Protein AF-A0A9D3MI65-F1 (afdb_monomer_lite)

pLDDT: mean 85.63, std 16.97, range [43.56, 98.12]

Secondary structure (DSSP, 8-state):
-EEEEEEEEEEPP----------------EEEEEEEEEEE---SGGGGGGTEEE--S-S-PPPEEEE--SS-SSTTTT-EEEE-STT----EEE-------TTS-EEEEE-----S--SS----

InterPro domains:
  IPR001580 Calreticulin/calnexin [PF00262] (38-123)
  IPR001580 Calreticulin/calnexin [PTHR11073] (29-123)
  IPR013320 Concanavalin A-like lectin/glucanase domain superfamily [SSF49899] (33-123)

Organism: Anguilla anguilla (NCBI:txid7936)

Structure (mmCIF, N/CA/C/O backbone):
data_AF-A0A9D3MI65-F1
#
_entry.id   AF-A0A9D3MI65-F1
#
loop_
_atom_site.group_PDB
_atom_site.id
_atom_site.type_symbol
_atom_site.label_atom_id
_atom_site.label_alt_id
_atom_site.label_comp_id
_atom_site.label_asym_id
_atom_site.label_entity_id
_atom_site.label_seq_id
_atom_site.pdbx_PDB_ins_code
_atom_site.Cartn_x
_atom_site.Cartn_y
_atom_site.Cartn_z
_atom_site.occupancy
_atom_site.B_iso_or_equiv
_atom_site.auth_seq_id
_atom_site.auth_comp_id
_atom_site.auth_asym_id
_atom_site.auth_atom_id
_atom_site.pdbx_PDB_model_num
ATOM 1 N N . MET A 1 1 ? 0.818 -7.980 1.829 1.00 81.75 1 MET A N 1
ATOM 2 C CA . MET A 1 1 ? -0.457 -7.930 2.587 1.00 81.75 1 MET A CA 1
ATOM 3 C C . MET A 1 1 ? -0.394 -6.825 3.632 1.00 81.75 1 MET A C 1
ATOM 5 O O . MET A 1 1 ? 0.647 -6.695 4.257 1.00 81.75 1 MET A O 1
ATOM 9 N N . ILE A 1 2 ? -1.484 -6.077 3.833 1.00 89.19 2 ILE A N 1
ATOM 10 C CA . ILE A 1 2 ? -1.672 -5.076 4.899 1.00 89.19 2 ILE A CA 1
ATOM 11 C C . ILE A 1 2 ? -2.959 -5.420 5.656 1.00 89.19 2 ILE A C 1
ATOM 13 O O . ILE A 1 2 ? -3.954 -5.804 5.041 1.00 89.19 2 ILE A O 1
ATOM 17 N N . THR A 1 3 ? -2.968 -5.342 6.984 1.00 83.94 3 THR A N 1
ATOM 18 C CA . THR A 1 3 ? -4.155 -5.600 7.810 1.00 83.94 3 THR A CA 1
ATOM 19 C C . THR A 1 3 ? -4.141 -4.742 9.076 1.00 83.94 3 THR A C 1
ATOM 21 O O . THR A 1 3 ? -3.120 -4.657 9.755 1.00 83.94 3 THR A O 1
ATOM 24 N N . ILE A 1 4 ? -5.281 -4.131 9.404 1.00 90.00 4 ILE A N 1
ATOM 25 C CA . ILE A 1 4 ? -5.506 -3.354 10.629 1.00 90.00 4 ILE A CA 1
ATOM 26 C C . ILE A 1 4 ? -6.644 -4.009 11.412 1.00 90.00 4 ILE A C 1
ATOM 28 O O . ILE A 1 4 ? -7.744 -4.156 10.876 1.00 90.00 4 ILE A O 1
ATOM 32 N N . VAL A 1 5 ? -6.397 -4.401 12.666 1.00 87.31 5 VAL A N 1
ATOM 33 C CA . VAL A 1 5 ? -7.393 -5.075 13.517 1.00 87.31 5 VAL A CA 1
ATOM 34 C C . VAL A 1 5 ? -7.393 -4.556 14.957 1.00 87.31 5 VAL A C 1
ATOM 36 O O . VAL A 1 5 ? -6.358 -4.122 15.460 1.00 87.31 5 VAL A O 1
ATOM 39 N N . ASN A 1 6 ? -8.531 -4.688 15.647 1.00 85.44 6 ASN A N 1
ATOM 40 C CA . ASN A 1 6 ? -8.586 -4.674 17.114 1.00 85.44 6 ASN A CA 1
ATOM 41 C C . ASN A 1 6 ? -8.809 -6.101 17.619 1.00 85.44 6 ASN A C 1
ATOM 43 O O . ASN A 1 6 ? -9.721 -6.785 17.155 1.00 85.44 6 ASN A O 1
ATOM 47 N N . LYS A 1 7 ? -8.018 -6.539 18.601 1.00 71.25 7 LYS A N 1
ATOM 48 C CA . LYS A 1 7 ? -8.175 -7.857 19.237 1.00 71.25 7 LYS A CA 1
ATOM 49 C C . LYS A 1 7 ? -9.018 -7.730 20.507 1.00 71.25 7 LYS A C 1
ATOM 51 O O . LYS A 1 7 ? -8.689 -6.933 21.382 1.00 71.25 7 LYS A O 1
ATOM 56 N N . ARG A 1 8 ? -10.077 -8.529 20.646 1.00 64.81 8 ARG A N 1
ATOM 57 C CA . ARG A 1 8 ? -10.878 -8.635 21.872 1.00 64.81 8 ARG A CA 1
ATOM 58 C C . ARG A 1 8 ? -10.811 -10.067 22.400 1.00 64.81 8 ARG A C 1
ATOM 60 O O . ARG A 1 8 ? -11.152 -11.014 21.703 1.00 64.81 8 ARG A O 1
ATOM 67 N N . VAL A 1 9 ? -10.392 -10.224 23.651 1.00 61.12 9 VAL A N 1
ATOM 68 C CA . VAL A 1 9 ? -10.550 -11.488 24.382 1.00 61.12 9 VAL A CA 1
ATOM 69 C C . VAL A 1 9 ? -11.877 -11.412 25.131 1.00 61.12 9 VAL A C 1
ATOM 71 O O . VAL A 1 9 ? -12.077 -10.489 25.917 1.00 61.12 9 VAL A O 1
ATOM 74 N N . VAL A 1 10 ? -12.791 -12.344 24.869 1.00 59.53 10 VAL A N 1
ATOM 75 C CA . VAL A 1 10 ? -14.070 -12.470 25.575 1.00 59.53 10 VAL A CA 1
ATOM 76 C C . VAL A 1 10 ? -14.041 -13.760 26.393 1.00 59.53 10 VAL A C 1
ATOM 78 O O . VAL A 1 10 ? -13.983 -14.864 25.847 1.00 59.53 10 VAL A O 1
ATOM 81 N N . SER A 1 11 ? -14.076 -13.626 27.717 1.00 55.72 11 SER A N 1
ATOM 82 C CA . SER A 1 11 ? -14.308 -14.738 28.640 1.00 55.72 11 SER A CA 1
ATOM 83 C C . SER A 1 11 ? -15.804 -15.056 28.690 1.00 55.72 11 SER A C 1
ATOM 85 O O . SER A 1 11 ? -16.591 -14.206 29.107 1.00 55.72 11 SER A O 1
ATOM 87 N N . GLY A 1 12 ? -16.209 -16.259 28.278 1.00 50.12 12 GLY A N 1
ATOM 88 C CA . GLY A 1 12 ? -17.576 -16.746 28.479 1.00 50.12 12 GLY A CA 1
ATOM 89 C C . GLY A 1 12 ? -17.678 -17.556 29.773 1.00 50.12 12 GLY A C 1
ATOM 90 O O . GLY A 1 12 ? -16.989 -18.563 29.910 1.00 50.12 12 GLY A O 1
ATOM 91 N N . GLN A 1 13 ? -18.532 -17.148 30.718 1.00 43.56 13 GLN A N 1
ATOM 92 C CA . GLN A 1 13 ? -18.994 -18.033 31.796 1.00 43.56 13 GLN A CA 1
ATOM 93 C C . GLN A 1 13 ? -20.209 -18.831 31.295 1.00 43.56 13 GLN A C 1
ATOM 95 O O . GLN A 1 13 ? -21.194 -18.212 30.887 1.00 43.56 13 GLN A O 1
ATOM 100 N N . PRO A 1 14 ? -20.194 -20.176 31.321 1.00 47.00 14 PRO A N 1
ATOM 101 C CA . PRO A 1 14 ? -21.410 -20.950 31.127 1.00 47.00 14 PRO A CA 1
ATOM 102 C C . PRO A 1 14 ? -22.250 -20.903 32.410 1.00 47.00 14 PRO A C 1
ATOM 104 O O . PRO A 1 14 ? -21.859 -21.432 33.450 1.00 47.00 14 PRO A O 1
ATOM 107 N N . ASN A 1 15 ? -23.414 -20.258 32.332 1.00 47.41 15 ASN A N 1
ATOM 108 C CA . ASN A 1 15 ? -24.441 -20.328 33.366 1.00 47.41 15 ASN A CA 1
ATOM 109 C C . ASN A 1 15 ? -25.150 -21.680 33.233 1.00 47.41 15 ASN A C 1
ATOM 111 O O . ASN A 1 15 ? -25.913 -21.874 32.287 1.00 47.41 15 ASN A O 1
ATOM 115 N N . HIS A 1 16 ? -24.920 -22.609 34.158 1.00 44.47 16 HIS A N 1
ATOM 116 C CA . HIS A 1 16 ? -25.825 -23.743 34.313 1.00 44.47 16 HIS A CA 1
ATOM 117 C C . HIS A 1 16 ? -26.091 -24.004 35.793 1.00 44.47 16 HIS A C 1
ATOM 119 O O . HIS A 1 16 ? -25.229 -24.476 36.533 1.00 44.47 16 HIS A O 1
ATOM 125 N N . GLU A 1 17 ? -27.310 -23.680 36.217 1.00 52.47 17 GLU A N 1
ATOM 126 C CA . GLU A 1 17 ? -27.905 -24.217 37.433 1.00 52.47 17 GLU A CA 1
ATOM 127 C C . GLU A 1 17 ? -28.053 -25.734 37.251 1.00 52.47 17 GLU A C 1
ATOM 129 O O . GLU A 1 17 ? -28.767 -26.178 36.357 1.00 52.47 17 GLU A O 1
ATOM 134 N N . SER A 1 18 ? -27.355 -26.552 38.040 1.00 44.62 18 SER A N 1
ATOM 135 C CA . SER A 1 18 ? -27.931 -27.778 38.613 1.00 44.62 18 SER A CA 1
ATOM 136 C C . SER A 1 18 ? -26.967 -28.428 39.603 1.00 44.62 18 SER A C 1
ATOM 138 O O . SER A 1 18 ? -25.774 -28.583 39.356 1.00 44.62 18 SER A O 1
ATOM 140 N N . CYS A 1 19 ? -27.531 -28.797 40.745 1.00 51.59 19 CYS A N 1
ATOM 141 C CA . CYS A 1 19 ? -26.895 -29.356 41.923 1.00 51.59 19 CYS A CA 1
ATOM 142 C C . CYS A 1 19 ? -26.628 -30.866 41.744 1.00 51.59 19 CYS A C 1
ATOM 144 O O . CYS A 1 19 ? -27.574 -31.650 41.724 1.00 51.59 19 CYS A O 1
ATOM 146 N N . SER A 1 20 ? -25.365 -31.297 41.640 1.00 43.75 20 SER A N 1
ATOM 147 C CA . SER A 1 20 ? -24.918 -32.627 42.102 1.00 43.75 20 SER A CA 1
ATOM 148 C C . SER A 1 20 ? -23.406 -32.819 41.986 1.00 43.75 20 SER A C 1
ATOM 150 O O . SER A 1 20 ? -22.787 -32.478 40.983 1.00 43.75 20 SER A O 1
ATOM 152 N N . SER A 1 21 ? -22.829 -33.388 43.040 1.00 50.53 21 SER A N 1
ATOM 153 C CA . SER A 1 21 ? -21.404 -33.612 43.279 1.00 50.53 21 SER A CA 1
ATOM 154 C C . SER A 1 21 ? -20.679 -34.398 42.176 1.00 50.53 21 SER A C 1
ATOM 156 O O . SER A 1 21 ? -20.818 -35.613 42.083 1.00 50.53 21 SER A O 1
ATOM 158 N N . ALA A 1 22 ? -19.813 -33.722 41.421 1.00 51.38 22 ALA A N 1
ATOM 159 C CA . ALA A 1 22 ? -18.626 -34.288 40.775 1.00 51.38 22 ALA A CA 1
ATOM 160 C C . ALA A 1 22 ? -17.666 -33.135 40.440 1.00 51.38 22 ALA A C 1
ATOM 162 O O . ALA A 1 22 ? -18.105 -32.066 40.023 1.00 51.38 22 ALA A O 1
ATOM 163 N N . ILE A 1 23 ? -16.362 -33.324 40.655 1.00 55.66 23 ILE A N 1
ATOM 164 C CA . ILE A 1 23 ? -15.327 -32.317 40.381 1.00 55.66 23 ILE A CA 1
ATOM 165 C C . ILE A 1 23 ? -15.268 -32.088 38.863 1.00 55.66 23 ILE A C 1
ATOM 167 O O . ILE A 1 23 ? -14.592 -32.811 38.136 1.00 55.66 23 ILE A O 1
ATOM 171 N N . PHE A 1 24 ? -16.007 -31.091 38.381 1.00 48.19 24 PHE A N 1
ATOM 172 C CA . PHE A 1 24 ? -15.917 -30.594 37.014 1.00 48.19 24 PHE A CA 1
ATOM 173 C C . PHE A 1 24 ? -14.765 -29.590 36.943 1.00 48.19 24 PHE A C 1
ATOM 175 O O . PHE A 1 24 ? -14.834 -28.502 37.515 1.00 48.19 24 PHE A O 1
ATOM 182 N N . GLY A 1 25 ? -13.685 -29.959 36.251 1.00 53.75 25 GLY A N 1
ATOM 183 C CA . GLY A 1 25 ? -12.632 -29.015 35.892 1.00 53.75 25 GLY A CA 1
ATOM 184 C C . GLY A 1 25 ? -13.224 -27.877 35.061 1.00 53.75 25 GLY A C 1
ATOM 185 O O . GLY A 1 25 ? -13.774 -28.113 33.987 1.00 53.75 25 GLY A O 1
ATOM 186 N N . ILE A 1 26 ? -13.131 -26.647 35.569 1.00 62.78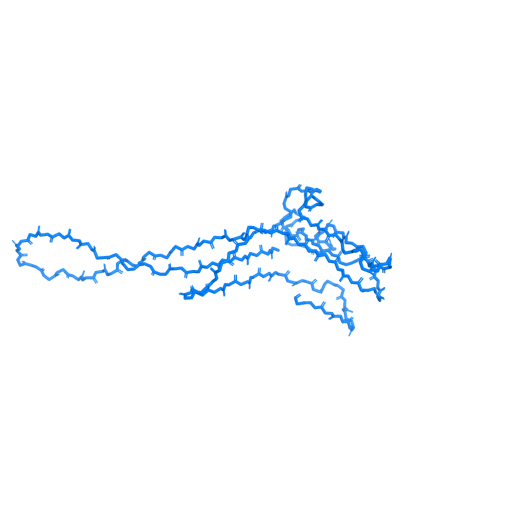 26 ILE A N 1
ATOM 187 C CA . ILE A 1 26 ? -13.588 -25.442 34.873 1.00 62.78 26 ILE A CA 1
ATOM 188 C C . ILE A 1 26 ? -12.636 -25.191 33.697 1.00 62.78 26 ILE A C 1
ATOM 190 O O . ILE A 1 26 ? -11.595 -24.555 33.845 1.00 62.78 26 ILE A O 1
ATOM 194 N N . PHE A 1 27 ? -12.978 -25.699 32.514 1.00 59.75 27 PHE A N 1
ATOM 195 C CA . PHE A 1 27 ? -12.386 -25.225 31.267 1.00 59.75 27 PHE A CA 1
ATOM 196 C C . PHE A 1 27 ? -13.009 -23.865 30.939 1.00 59.75 27 PHE A C 1
ATOM 198 O O . PHE A 1 27 ? -14.113 -23.783 30.403 1.00 59.75 27 PHE A O 1
ATOM 205 N N . ALA A 1 28 ? -12.310 -22.783 31.285 1.00 67.88 28 ALA A N 1
ATOM 206 C CA . ALA A 1 28 ? -12.658 -21.453 30.804 1.00 67.88 28 ALA A CA 1
ATOM 207 C C . ALA A 1 28 ? -12.414 -21.400 29.286 1.00 67.88 28 ALA A C 1
ATOM 209 O O . ALA A 1 28 ? -11.273 -21.317 28.828 1.00 67.88 28 ALA A O 1
ATOM 210 N N . ALA A 1 29 ? -13.484 -21.481 28.496 1.00 63.25 29 ALA A N 1
ATOM 211 C CA . ALA A 1 29 ? -13.417 -21.260 27.060 1.00 63.25 29 ALA A CA 1
ATOM 212 C C . ALA A 1 29 ? -13.299 -19.749 26.799 1.00 63.25 29 ALA A C 1
ATOM 214 O O . ALA A 1 29 ? -14.269 -18.998 26.909 1.00 63.25 29 ALA A O 1
ATOM 215 N N . PHE A 1 30 ? -12.091 -19.289 26.476 1.00 68.06 30 PHE A N 1
ATOM 216 C CA . PHE A 1 30 ? -11.884 -17.936 25.969 1.00 68.06 30 PHE A CA 1
ATOM 217 C C . PHE A 1 30 ? -12.193 -17.920 24.476 1.00 68.06 30 PHE A C 1
ATOM 219 O O . PHE A 1 30 ? -11.610 -18.684 23.708 1.00 68.06 30 PHE A O 1
ATOM 226 N N . THR A 1 31 ? -13.085 -17.027 24.060 1.00 63.03 31 THR A N 1
ATOM 227 C CA . THR A 1 31 ? -13.267 -16.717 22.640 1.00 63.03 31 THR A CA 1
ATOM 228 C C . THR A 1 31 ? -12.442 -15.476 22.322 1.00 63.03 31 THR A C 1
ATOM 230 O O . THR A 1 31 ? -12.426 -14.506 23.082 1.00 63.03 31 THR A O 1
ATOM 233 N N . VAL A 1 32 ? -11.678 -15.523 21.234 1.00 68.88 32 VAL A N 1
ATOM 234 C CA . VAL A 1 32 ? -10.928 -14.369 20.733 1.00 68.88 32 VAL A CA 1
ATOM 235 C C . VAL A 1 32 ? -11.656 -13.889 19.491 1.00 68.88 32 VAL A C 1
ATOM 237 O O . VAL A 1 32 ? -11.681 -14.597 18.490 1.00 68.88 32 VAL A O 1
ATOM 240 N N . ASP A 1 33 ? -12.243 -12.701 19.570 1.00 77.38 33 ASP A N 1
ATOM 241 C CA . ASP A 1 33 ? -12.870 -12.030 18.435 1.00 77.38 33 ASP A CA 1
ATOM 242 C C . ASP A 1 33 ? -11.952 -10.897 17.962 1.00 77.38 33 ASP A C 1
ATOM 244 O O . ASP A 1 33 ? -11.324 -10.206 18.774 1.00 77.38 33 ASP A O 1
ATOM 248 N N . ALA A 1 34 ? -11.812 -10.726 16.651 1.00 85.12 34 ALA A N 1
ATOM 249 C CA . ALA A 1 34 ? -10.994 -9.667 16.074 1.00 85.12 34 ALA A CA 1
ATOM 250 C C . ALA A 1 34 ? -11.799 -8.898 15.030 1.00 85.12 34 ALA A C 1
ATOM 252 O O . ALA A 1 34 ? -12.233 -9.457 14.025 1.00 85.12 34 ALA A O 1
ATOM 253 N N . THR A 1 35 ? -11.953 -7.593 15.245 1.00 92.12 35 THR A N 1
ATOM 254 C CA . THR A 1 35 ? -12.558 -6.707 14.249 1.00 92.12 35 THR A CA 1
ATOM 255 C C . THR A 1 35 ? -11.487 -6.279 13.256 1.00 92.12 35 THR A C 1
ATOM 257 O O . THR A 1 35 ? -10.486 -5.688 13.662 1.00 92.12 35 THR A O 1
ATOM 260 N N . VAL A 1 36 ? -11.695 -6.564 11.969 1.00 94.56 36 VAL A N 1
ATOM 261 C CA . VAL A 1 36 ? -10.811 -6.131 10.877 1.00 94.56 36 VAL A CA 1
ATOM 262 C C . VAL A 1 36 ? -11.310 -4.801 10.322 1.00 94.56 36 VAL A C 1
ATOM 264 O O . VAL A 1 36 ? -12.415 -4.736 9.797 1.00 94.56 36 VAL A O 1
ATOM 267 N N . TYR A 1 37 ? -10.498 -3.751 10.429 1.00 96.12 37 TYR A N 1
ATOM 268 C CA . TYR A 1 37 ? -10.829 -2.408 9.934 1.00 96.12 37 TYR A CA 1
ATOM 269 C C . TYR A 1 37 ? -10.331 -2.163 8.515 1.00 96.12 37 TYR A C 1
ATOM 271 O O . TYR A 1 37 ? -10.973 -1.467 7.736 1.00 96.12 37 TYR A O 1
ATOM 279 N N . PHE A 1 38 ? -9.183 -2.740 8.174 1.00 97.56 38 PHE A N 1
ATOM 280 C CA . PHE A 1 38 ? -8.604 -2.623 6.845 1.00 97.56 38 PHE A CA 1
ATOM 281 C C . PHE A 1 38 ? -7.874 -3.909 6.498 1.00 97.56 38 PHE A C 1
ATOM 283 O O . PHE A 1 38 ? -7.191 -4.487 7.346 1.00 97.56 38 PHE A O 1
ATOM 290 N N . LYS A 1 39 ? -8.010 -4.360 5.254 1.00 97.31 39 LYS A N 1
ATOM 291 C CA . LYS A 1 39 ? -7.279 -5.509 4.734 1.00 97.31 39 LYS A CA 1
ATOM 292 C C . LYS A 1 39 ? -7.027 -5.316 3.248 1.00 97.31 39 LYS A C 1
ATOM 294 O O . LYS A 1 39 ? -7.969 -5.155 2.484 1.00 97.31 39 LYS A O 1
ATOM 299 N N . GLU A 1 40 ? -5.764 -5.385 2.854 1.00 97.69 40 GLU A N 1
ATOM 300 C CA . GLU A 1 40 ? -5.342 -5.321 1.460 1.00 97.69 40 GLU A CA 1
ATOM 301 C C . GLU A 1 40 ? -4.378 -6.470 1.157 1.00 97.69 40 GLU A C 1
ATOM 303 O O . GLU A 1 40 ? -3.385 -6.694 1.861 1.00 97.69 40 GLU A O 1
ATOM 308 N N . GLN A 1 41 ? -4.691 -7.224 0.109 1.00 97.69 41 GLN A N 1
ATOM 309 C CA . GLN A 1 41 ? -3.894 -8.362 -0.353 1.00 97.69 41 GLN A CA 1
ATOM 310 C C . GLN A 1 41 ? -3.534 -8.264 -1.838 1.00 97.69 41 GLN A C 1
ATOM 312 O O . GLN A 1 41 ? -2.737 -9.076 -2.284 1.00 97.69 41 GLN A O 1
ATOM 317 N N . PHE A 1 42 ? -4.086 -7.294 -2.574 1.00 97.69 42 PHE A N 1
ATOM 318 C CA . PHE A 1 42 ? -3.828 -7.069 -3.998 1.00 97.69 42 PHE A CA 1
ATOM 319 C C . PHE A 1 42 ? -4.113 -8.283 -4.903 1.00 97.69 42 PHE A C 1
ATOM 321 O O . PHE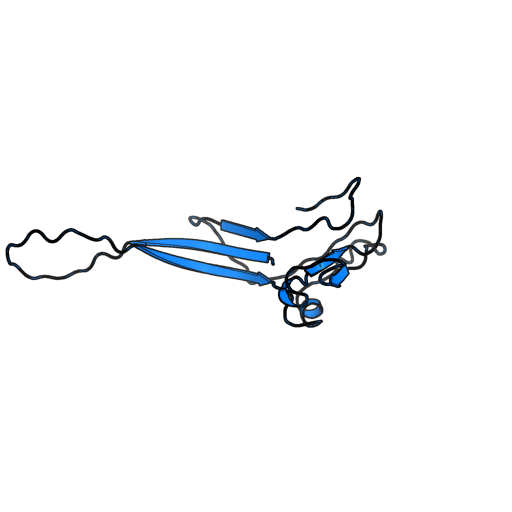 A 1 42 ? -3.451 -8.491 -5.918 1.00 97.69 42 PHE A O 1
ATOM 328 N N . LEU A 1 43 ? -5.111 -9.092 -4.534 1.00 97.44 43 LEU A N 1
ATOM 329 C CA . LEU A 1 43 ? -5.479 -10.326 -5.245 1.00 97.44 43 LEU A CA 1
ATOM 330 C C . LEU A 1 43 ? -6.454 -10.092 -6.408 1.00 97.44 43 LEU A C 1
ATOM 332 O O . LEU A 1 43 ? -6.782 -11.019 -7.139 1.00 97.44 43 LEU A O 1
ATOM 336 N N . ASP A 1 44 ? -6.955 -8.871 -6.561 1.00 96.94 44 ASP A N 1
ATOM 337 C CA . ASP A 1 44 ? -8.040 -8.502 -7.467 1.00 96.94 44 ASP A CA 1
ATOM 338 C C . ASP A 1 44 ? -7.555 -7.689 -8.678 1.00 96.94 44 ASP A C 1
ATOM 340 O O . ASP A 1 44 ? -8.265 -6.834 -9.213 1.00 96.94 44 ASP A O 1
ATOM 344 N N . GLY A 1 45 ? -6.331 -7.974 -9.130 1.00 95.81 45 GLY A N 1
ATOM 345 C CA . GLY A 1 45 ? -5.733 -7.324 -10.293 1.00 95.81 45 GLY A CA 1
ATOM 346 C C . GLY A 1 45 ? -5.665 -5.812 -10.105 1.00 95.81 45 GLY A C 1
ATOM 347 O O . GLY A 1 45 ? -5.284 -5.343 -9.043 1.00 95.81 45 GLY A O 1
ATOM 348 N N . ASP A 1 46 ? -6.056 -5.040 -11.118 1.00 96.88 46 ASP A N 1
ATOM 349 C CA . ASP A 1 46 ? -5.950 -3.573 -11.126 1.00 96.88 46 ASP A CA 1
ATOM 350 C C . ASP A 1 46 ? -6.963 -2.833 -10.235 1.00 96.88 46 ASP A C 1
ATOM 352 O O . ASP A 1 46 ? -6.891 -1.607 -10.109 1.00 96.88 46 ASP A O 1
ATOM 356 N N . ALA A 1 47 ? -7.889 -3.540 -9.582 1.00 97.38 47 ALA A N 1
ATOM 357 C CA . ALA A 1 47 ? -8.919 -2.918 -8.753 1.00 97.38 47 ALA A CA 1
ATOM 358 C C . ALA A 1 47 ? -8.349 -2.136 -7.552 1.00 97.38 47 ALA A C 1
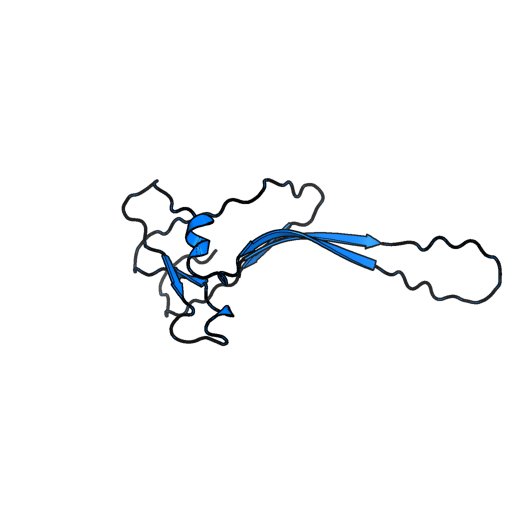ATOM 360 O O . ALA A 1 47 ? -9.006 -1.211 -7.064 1.00 97.38 47 ALA A O 1
ATOM 361 N N . TRP A 1 48 ? -7.112 -2.416 -7.122 1.00 97.31 48 TRP A N 1
ATOM 362 C CA . TRP A 1 48 ? -6.413 -1.632 -6.093 1.00 97.31 48 TRP A CA 1
ATOM 363 C C . TRP A 1 48 ? -6.329 -0.138 -6.436 1.00 97.31 48 TRP A C 1
ATOM 365 O O . TRP A 1 48 ? -6.432 0.690 -5.535 1.00 97.31 48 TRP A O 1
ATOM 375 N N . LYS A 1 49 ? -6.252 0.230 -7.722 1.00 96.81 49 LYS A N 1
ATOM 376 C CA . LYS A 1 49 ? -6.211 1.633 -8.176 1.00 96.81 49 LYS A CA 1
ATOM 377 C C . LYS A 1 49 ? -7.463 2.431 -7.794 1.00 96.81 49 LYS A C 1
ATOM 379 O O . LYS A 1 49 ? -7.424 3.652 -7.763 1.00 96.81 49 LYS A O 1
ATOM 384 N N . SER A 1 50 ? -8.578 1.754 -7.503 1.00 97.38 50 SER A N 1
ATOM 385 C CA . SER A 1 50 ? -9.801 2.399 -7.000 1.00 97.38 50 SER A CA 1
ATOM 386 C C . SER A 1 50 ? -9.767 2.675 -5.491 1.00 97.38 50 SER A C 1
ATOM 388 O O . SER A 1 50 ? -10.508 3.526 -5.005 1.00 97.38 50 SER A O 1
ATOM 390 N N . ARG A 1 51 ? -8.918 1.956 -4.744 1.00 97.62 51 ARG A N 1
ATOM 391 C CA . ARG A 1 51 ? -8.810 2.026 -3.276 1.00 97.62 51 ARG A CA 1
ATOM 392 C C . ARG A 1 51 ? -7.634 2.874 -2.804 1.00 97.62 51 ARG A C 1
ATOM 394 O O . ARG A 1 51 ? -7.688 3.436 -1.711 1.00 97.62 51 ARG A O 1
ATOM 401 N N . TRP A 1 52 ? -6.582 2.939 -3.613 1.00 98.12 52 TRP A N 1
ATOM 402 C CA . TRP A 1 52 ? -5.349 3.654 -3.318 1.00 98.12 52 TRP A CA 1
ATOM 403 C C . TRP A 1 52 ? -5.254 4.922 -4.161 1.00 98.12 52 TRP A C 1
ATOM 405 O O . TRP A 1 52 ? -5.420 4.881 -5.376 1.00 98.12 52 TRP A O 1
ATOM 415 N N . LEU A 1 53 ? -4.967 6.043 -3.506 1.00 97.75 53 LEU A N 1
ATOM 416 C CA . LEU A 1 53 ? -4.879 7.365 -4.109 1.00 97.75 53 LEU A CA 1
ATOM 417 C C . LEU A 1 53 ? -3.455 7.909 -3.992 1.00 97.75 53 LEU A C 1
ATOM 419 O O . LEU A 1 53 ? -2.881 7.945 -2.897 1.00 97.75 53 LEU A O 1
ATOM 423 N N . GLU A 1 54 ? -2.908 8.353 -5.121 1.00 96.88 54 GLU A N 1
ATOM 424 C CA . GLU A 1 54 ? -1.623 9.050 -5.187 1.00 96.88 54 GLU A CA 1
ATOM 425 C C . GLU A 1 54 ? -1.762 10.494 -4.697 1.00 96.88 54 GLU A C 1
ATOM 427 O O . GLU A 1 54 ? -2.737 11.189 -4.993 1.00 96.88 54 GLU A O 1
ATOM 432 N N . SER A 1 55 ? -0.776 10.955 -3.928 1.00 96.81 55 SER A N 1
ATOM 433 C CA . SER A 1 55 ? -0.733 12.345 -3.474 1.00 96.81 55 SER A CA 1
ATOM 434 C C . SER A 1 55 ? -0.460 13.292 -4.638 1.00 96.81 55 SER A C 1
ATOM 436 O O . SER A 1 55 ? 0.417 13.046 -5.459 1.00 96.81 55 SER A O 1
ATOM 438 N N . GLN A 1 56 ? -1.145 14.434 -4.647 1.00 96.56 56 GLN A N 1
ATOM 439 C CA . GLN A 1 56 ? -0.912 15.520 -5.606 1.00 96.56 56 GLN A CA 1
ATOM 440 C C . GLN A 1 56 ? -0.060 16.657 -5.022 1.00 96.56 56 GLN A C 1
ATOM 442 O O . GLN A 1 56 ? 0.049 17.724 -5.619 1.00 96.56 56 GLN A O 1
ATOM 447 N N . HIS A 1 57 ? 0.539 16.461 -3.841 1.00 97.19 57 HIS A N 1
ATOM 448 C CA . HIS A 1 57 ? 1.347 17.498 -3.189 1.00 97.19 57 HIS A CA 1
ATOM 449 C C . HIS A 1 57 ? 2.603 17.882 -3.993 1.00 97.19 57 HIS A C 1
ATOM 451 O O . HIS A 1 57 ? 3.056 19.023 -3.923 1.00 97.19 57 HIS A O 1
ATOM 457 N N . LYS A 1 58 ? 3.152 16.943 -4.769 1.00 95.69 58 LYS A N 1
ATOM 458 C CA . LYS A 1 58 ? 4.244 17.159 -5.722 1.00 95.69 58 LYS A CA 1
ATOM 459 C C . LYS A 1 58 ? 3.905 16.481 -7.043 1.00 95.69 58 LYS A C 1
ATOM 461 O O . LYS A 1 58 ? 3.169 15.499 -7.063 1.00 95.69 58 LYS A O 1
ATOM 466 N N . SER A 1 59 ? 4.453 17.000 -8.136 1.00 95.00 59 SER A N 1
ATOM 467 C CA . SER A 1 59 ? 4.232 16.463 -9.484 1.00 95.00 59 SER A CA 1
ATOM 468 C C . SER A 1 59 ? 5.185 15.328 -9.862 1.00 95.00 59 SER A C 1
ATOM 470 O O . SER A 1 59 ? 4.938 14.638 -10.842 1.00 95.00 59 SER A O 1
ATOM 472 N N . ASP A 1 60 ? 6.287 15.164 -9.130 1.00 96.00 60 ASP A N 1
ATOM 473 C CA . ASP A 1 60 ? 7.402 14.264 -9.439 1.00 96.00 60 ASP A CA 1
ATOM 474 C C . ASP A 1 60 ? 7.455 13.032 -8.520 1.00 96.00 60 ASP A C 1
ATOM 476 O O . ASP A 1 60 ? 8.515 12.443 -8.313 1.00 96.00 60 ASP A O 1
ATOM 480 N N . TYR A 1 61 ? 6.317 12.624 -7.950 1.00 97.75 61 TYR A N 1
ATOM 481 C CA . TYR A 1 61 ? 6.255 11.379 -7.189 1.00 97.75 61 TYR A CA 1
ATOM 482 C C . TYR A 1 61 ? 6.514 10.157 -8.081 1.00 97.75 61 TYR A C 1
ATOM 484 O O . TYR A 1 61 ? 6.074 10.082 -9.232 1.00 97.75 61 TYR A O 1
ATOM 492 N N . GLY A 1 62 ? 7.224 9.179 -7.517 1.00 96.75 62 GLY A N 1
ATOM 493 C CA . GLY A 1 62 ? 7.500 7.909 -8.169 1.00 96.75 62 GLY A CA 1
ATOM 494 C C . GLY A 1 62 ? 6.238 7.068 -8.367 1.00 96.75 62 GLY A C 1
ATOM 495 O O . GLY A 1 62 ? 5.276 7.148 -7.603 1.00 96.75 62 GLY A O 1
ATOM 496 N N . GLN A 1 63 ? 6.268 6.232 -9.398 1.00 96.50 63 GLN A N 1
ATOM 497 C CA . GLN A 1 63 ? 5.144 5.415 -9.837 1.00 96.50 63 GLN A CA 1
ATOM 498 C C . GLN A 1 63 ? 5.138 4.042 -9.162 1.00 96.50 63 GLN A C 1
ATOM 500 O O . GLN A 1 63 ? 6.174 3.370 -9.063 1.00 96.50 63 GLN A O 1
ATOM 505 N N . TRP A 1 64 ? 3.954 3.588 -8.760 1.00 97.12 64 TRP A N 1
ATOM 506 C CA . TRP A 1 64 ? 3.754 2.268 -8.167 1.00 97.12 64 TRP A CA 1
ATOM 507 C C . TRP A 1 64 ? 3.428 1.219 -9.227 1.00 97.12 64 TRP A C 1
ATOM 509 O O . TRP A 1 64 ? 2.691 1.473 -10.180 1.00 97.12 64 TRP A O 1
ATOM 519 N N . LYS A 1 65 ? 3.947 0.005 -9.043 1.00 96.19 65 LYS A N 1
ATOM 520 C CA . LYS A 1 65 ? 3.622 -1.153 -9.883 1.00 96.19 65 LYS A CA 1
ATOM 521 C C . LYS A 1 65 ? 3.058 -2.278 -9.032 1.00 96.19 65 LYS A C 1
ATOM 523 O O . LYS A 1 65 ? 3.601 -2.576 -7.972 1.00 96.19 65 LYS A O 1
ATOM 528 N N . LEU A 1 66 ? 2.004 -2.926 -9.524 1.00 97.94 66 LEU A N 1
ATOM 529 C CA . LEU A 1 66 ? 1.510 -4.172 -8.948 1.00 97.94 66 LEU A CA 1
ATOM 530 C C . LEU A 1 66 ? 2.312 -5.339 -9.522 1.00 97.94 66 LEU A C 1
ATOM 532 O O . LEU A 1 66 ? 2.235 -5.616 -10.718 1.00 97.94 66 LEU A O 1
ATOM 536 N N . THR A 1 67 ? 3.092 -6.016 -8.686 1.00 97.50 67 THR A N 1
ATOM 537 C CA . THR A 1 67 ? 3.940 -7.127 -9.131 1.00 97.50 67 THR A CA 1
ATOM 538 C C . THR A 1 67 ? 4.349 -8.022 -7.966 1.00 97.50 67 THR A C 1
ATOM 540 O O . THR A 1 67 ? 4.374 -7.581 -6.819 1.00 97.50 67 THR A O 1
ATOM 543 N N . ALA A 1 68 ? 4.670 -9.283 -8.262 1.00 97.31 68 ALA A N 1
ATOM 544 C CA . ALA A 1 68 ? 5.315 -10.206 -7.323 1.00 97.31 68 ALA A CA 1
ATOM 545 C C . ALA A 1 68 ? 6.859 -10.097 -7.358 1.00 97.31 68 ALA A C 1
ATOM 547 O O . ALA A 1 68 ? 7.557 -10.682 -6.523 1.00 97.31 68 ALA A O 1
ATOM 548 N N . GLY A 1 69 ? 7.395 -9.329 -8.315 1.00 96.25 69 GLY A N 1
ATOM 549 C CA . GLY A 1 69 ? 8.827 -9.165 -8.550 1.00 96.25 69 GLY A CA 1
ATOM 550 C C . GLY A 1 69 ? 9.464 -10.340 -9.300 1.00 96.25 69 GLY A C 1
ATOM 551 O O . GLY A 1 69 ? 8.770 -11.130 -9.940 1.00 96.25 69 GLY A O 1
ATOM 552 N N . ASN A 1 70 ? 10.793 -10.451 -9.251 1.00 95.88 70 ASN A N 1
ATOM 553 C CA . ASN A 1 70 ? 11.561 -11.448 -10.010 1.00 95.88 70 ASN A CA 1
ATOM 554 C C . ASN A 1 70 ? 11.587 -12.835 -9.354 1.00 95.88 70 ASN A C 1
ATOM 556 O O . ASN A 1 70 ? 11.839 -13.830 -10.029 1.00 95.88 70 ASN A O 1
ATOM 560 N N . PHE A 1 71 ? 11.355 -12.911 -8.044 1.00 95.12 71 PHE A N 1
ATOM 561 C CA . PHE A 1 71 ? 11.259 -14.174 -7.311 1.00 95.12 71 PHE A CA 1
ATOM 562 C C . PHE A 1 71 ? 10.112 -14.121 -6.310 1.00 95.12 71 PHE A C 1
ATOM 564 O O . PHE A 1 71 ? 9.940 -13.124 -5.615 1.00 95.12 71 PHE A O 1
ATOM 571 N N . TYR A 1 72 ? 9.342 -15.193 -6.212 1.00 96.25 72 TYR A N 1
ATOM 572 C CA . TYR A 1 72 ? 8.131 -15.266 -5.397 1.00 96.25 72 TYR A CA 1
ATOM 573 C C . TYR A 1 72 ? 7.877 -16.717 -4.984 1.00 96.25 72 TYR A C 1
ATOM 575 O O . TYR A 1 72 ? 8.393 -17.642 -5.614 1.00 96.25 72 TYR A O 1
ATOM 583 N N . GLY A 1 73 ? 7.102 -16.917 -3.919 1.00 96.94 73 GLY A N 1
ATOM 584 C CA . GLY A 1 73 ? 6.581 -18.234 -3.560 1.00 96.94 73 GLY A CA 1
ATOM 585 C C . GLY A 1 73 ? 5.344 -18.580 -4.388 1.00 96.94 73 GLY A C 1
ATOM 586 O O . GLY A 1 73 ? 5.232 -19.688 -4.903 1.00 96.94 73 GLY A O 1
ATOM 587 N N . ASP A 1 74 ? 4.446 -17.612 -4.562 1.00 97.19 74 ASP A N 1
ATOM 588 C CA . ASP A 1 74 ? 3.221 -17.722 -5.352 1.00 97.19 74 ASP A CA 1
ATOM 589 C C . ASP A 1 74 ? 3.023 -16.441 -6.179 1.00 97.19 74 ASP A C 1
ATOM 591 O O . ASP A 1 74 ? 2.852 -15.352 -5.633 1.00 97.19 74 ASP A O 1
ATOM 595 N N . ALA A 1 75 ? 3.046 -16.577 -7.508 1.00 96.06 75 ALA A N 1
ATOM 596 C CA . ALA A 1 75 ? 3.040 -15.450 -8.445 1.00 96.06 75 ALA A CA 1
ATOM 597 C C . ALA A 1 75 ? 1.817 -14.531 -8.311 1.00 96.06 75 ALA A C 1
ATOM 599 O O . ALA A 1 75 ? 1.893 -13.356 -8.667 1.00 96.06 75 ALA A O 1
ATOM 600 N N . GLU A 1 76 ? 0.692 -15.062 -7.831 1.00 95.81 76 GLU A N 1
ATOM 601 C CA . GLU A 1 76 ? -0.554 -14.314 -7.695 1.00 95.81 76 GLU A CA 1
ATOM 602 C C . GLU A 1 76 ? -0.732 -13.789 -6.272 1.00 95.81 76 GLU A C 1
ATOM 604 O O . GLU A 1 76 ? -1.093 -12.626 -6.092 1.00 95.81 76 GLU A O 1
ATOM 609 N N . LYS A 1 77 ? -0.434 -14.602 -5.251 1.00 96.00 77 LYS A N 1
ATOM 610 C CA . LYS A 1 77 ? -0.607 -14.195 -3.846 1.00 96.00 77 LYS A CA 1
ATOM 611 C C . LYS A 1 77 ? 0.465 -13.241 -3.342 1.00 96.00 77 LYS A C 1
ATOM 613 O O . LYS A 1 77 ? 0.192 -12.478 -2.415 1.00 96.00 77 LYS A O 1
ATOM 618 N N . ASP A 1 78 ? 1.653 -13.281 -3.936 1.00 96.44 78 ASP A N 1
ATOM 619 C CA . ASP A 1 78 ? 2.775 -12.437 -3.524 1.00 96.44 78 ASP A CA 1
ATOM 620 C C . ASP A 1 78 ? 2.809 -11.098 -4.269 1.00 96.44 78 ASP A C 1
ATOM 622 O O . ASP A 1 78 ? 3.726 -10.299 -4.059 1.00 96.44 78 ASP A O 1
ATOM 626 N N . LYS A 1 79 ? 1.808 -10.813 -5.115 1.00 98.00 79 LYS A N 1
ATOM 627 C CA . LYS A 1 79 ? 1.657 -9.484 -5.706 1.00 98.00 79 LYS A CA 1
ATOM 628 C C . LYS A 1 79 ? 1.481 -8.436 -4.611 1.00 98.00 79 LYS A C 1
ATOM 630 O O . LYS A 1 79 ? 0.718 -8.588 -3.657 1.00 98.00 79 LYS A O 1
ATOM 635 N N . GLY A 1 80 ? 2.193 -7.333 -4.777 1.00 97.38 80 GLY A N 1
ATOM 636 C CA . GLY A 1 80 ? 2.094 -6.163 -3.923 1.00 97.38 80 GLY A CA 1
ATOM 637 C C . GLY A 1 80 ? 2.517 -4.906 -4.665 1.00 97.38 80 GLY A C 1
ATOM 638 O O . GLY A 1 80 ? 2.844 -4.944 -5.852 1.00 97.38 80 GLY A O 1
ATOM 639 N N . LEU A 1 81 ? 2.493 -3.784 -3.952 1.00 97.75 81 LEU A N 1
ATOM 640 C CA . LEU A 1 81 ? 2.953 -2.508 -4.483 1.00 97.75 81 LEU A CA 1
ATOM 641 C C . LEU A 1 81 ? 4.477 -2.432 -4.418 1.00 97.75 81 LEU A C 1
ATOM 643 O O . LEU A 1 81 ? 5.069 -2.525 -3.344 1.00 97.75 81 LEU A O 1
ATOM 647 N N . GLN A 1 82 ? 5.096 -2.241 -5.577 1.00 97.19 82 GLN A N 1
ATOM 648 C CA . GLN A 1 82 ? 6.530 -2.056 -5.736 1.00 97.19 82 GLN A CA 1
ATOM 649 C C . GLN A 1 82 ? 6.821 -0.630 -6.213 1.00 97.19 82 GLN A C 1
ATOM 651 O O . GLN A 1 82 ? 6.159 -0.120 -7.123 1.00 97.19 82 GLN A O 1
ATOM 656 N N . THR A 1 83 ? 7.830 0.001 -5.618 1.00 96.06 83 THR A N 1
ATOM 657 C CA . THR A 1 83 ? 8.421 1.247 -6.115 1.00 96.06 83 THR A CA 1
ATOM 658 C C . THR A 1 83 ? 9.188 0.964 -7.409 1.00 96.06 83 THR A C 1
ATOM 660 O O . THR A 1 83 ? 9.882 -0.043 -7.512 1.00 96.06 83 THR A O 1
ATOM 663 N N . SER A 1 84 ? 9.036 1.804 -8.436 1.00 95.06 84 SER A N 1
ATOM 664 C CA . SER A 1 84 ? 9.520 1.469 -9.788 1.00 95.06 84 SER A CA 1
ATOM 665 C C . SER A 1 84 ? 10.620 2.364 -10.354 1.00 95.06 84 SER A C 1
ATOM 667 O O . SER A 1 84 ? 11.096 2.118 -11.463 1.00 95.06 84 SER A O 1
ATOM 669 N N . GLN A 1 85 ? 11.001 3.397 -9.610 1.00 95.75 85 GLN A N 1
ATOM 670 C CA . GLN A 1 85 ? 11.963 4.428 -9.986 1.00 95.75 85 GLN A CA 1
ATOM 671 C C . GLN A 1 85 ? 12.904 4.726 -8.811 1.00 95.75 85 GLN A C 1
ATOM 673 O O . GLN A 1 85 ? 12.451 4.956 -7.683 1.00 95.75 85 GLN A O 1
ATOM 678 N N . ASP A 1 86 ? 14.203 4.764 -9.092 1.00 93.00 86 ASP A N 1
ATOM 679 C CA . ASP A 1 86 ? 15.238 5.076 -8.105 1.00 93.00 86 ASP A CA 1
ATOM 680 C C . ASP A 1 86 ? 15.219 6.561 -7.729 1.00 93.00 86 ASP A C 1
ATOM 682 O O . ASP A 1 86 ? 14.845 7.412 -8.536 1.00 93.00 86 ASP A O 1
ATOM 686 N N . ALA A 1 87 ? 15.641 6.881 -6.503 1.00 92.44 87 ALA A N 1
ATOM 687 C CA . ALA A 1 87 ? 15.786 8.255 -6.006 1.00 92.44 87 ALA A CA 1
ATOM 688 C C . ALA A 1 87 ? 14.522 9.140 -6.119 1.00 92.44 87 ALA A C 1
ATOM 690 O O . ALA A 1 87 ? 14.623 10.359 -6.242 1.00 92.44 87 ALA A O 1
ATOM 691 N N . HIS A 1 88 ? 13.330 8.542 -6.051 1.00 95.06 88 HIS A N 1
ATOM 692 C CA . HIS A 1 88 ? 12.056 9.264 -6.003 1.00 95.06 88 HIS A CA 1
ATOM 693 C C . HIS A 1 88 ? 11.422 9.180 -4.615 1.00 95.06 88 HIS A C 1
ATOM 695 O O . HIS A 1 88 ? 11.535 8.173 -3.913 1.00 95.06 88 HIS A O 1
ATOM 701 N N . PHE A 1 89 ? 10.685 10.227 -4.244 1.00 95.75 89 PHE A N 1
ATOM 702 C CA . PHE A 1 89 ? 9.719 10.124 -3.157 1.00 95.75 89 PHE A CA 1
ATOM 703 C C . PHE A 1 89 ? 8.461 9.413 -3.653 1.00 95.75 89 PHE A C 1
ATOM 705 O O . PHE A 1 89 ? 8.075 9.553 -4.811 1.00 95.75 89 PHE A O 1
ATOM 712 N N . TYR A 1 90 ? 7.793 8.698 -2.755 1.00 96.50 90 TYR A N 1
ATOM 713 C CA . TYR A 1 90 ? 6.534 8.018 -3.034 1.00 96.50 90 TYR A CA 1
ATOM 714 C C . TYR A 1 90 ? 5.485 8.449 -2.018 1.00 96.50 90 TYR A C 1
ATOM 716 O O . TYR A 1 90 ? 5.788 8.601 -0.835 1.00 96.50 90 TYR A O 1
ATOM 724 N N . ALA A 1 91 ? 4.252 8.647 -2.477 1.00 97.06 91 ALA 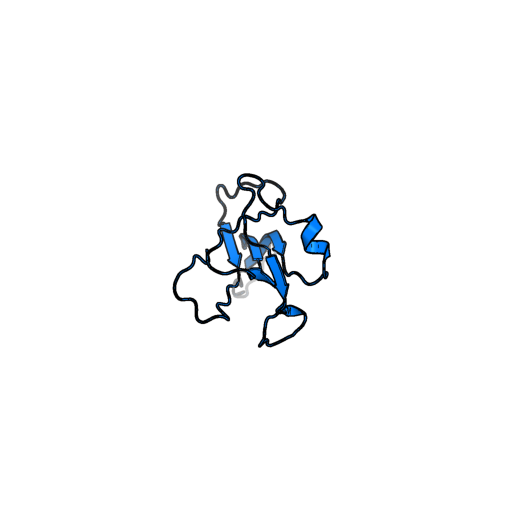A N 1
ATOM 725 C CA . ALA A 1 91 ? 3.145 9.046 -1.619 1.00 97.06 91 ALA A CA 1
ATOM 726 C C . ALA A 1 91 ? 1.832 8.445 -2.131 1.00 97.06 91 ALA A C 1
ATOM 728 O O . ALA A 1 91 ? 1.247 8.927 -3.099 1.00 97.06 91 ALA A O 1
ATOM 729 N N . LEU A 1 92 ? 1.379 7.389 -1.461 1.00 97.06 92 LEU A N 1
ATOM 730 C CA . LEU A 1 92 ? 0.154 6.662 -1.772 1.00 97.06 92 LEU A CA 1
ATOM 731 C C . LEU A 1 92 ? -0.592 6.380 -0.471 1.00 97.06 92 LEU A C 1
ATOM 733 O O . LEU A 1 92 ? 0.023 6.061 0.545 1.00 97.06 92 LEU A O 1
ATOM 737 N N . SER A 1 93 ? -1.914 6.500 -0.495 1.00 97.06 93 SER A N 1
ATOM 738 C CA . SER A 1 93 ? -2.748 6.288 0.687 1.00 97.06 93 SER A CA 1
ATOM 739 C C . SER A 1 93 ? -4.025 5.540 0.330 1.00 97.06 93 SER A C 1
ATOM 741 O O . SER A 1 93 ? -4.562 5.721 -0.758 1.00 97.06 93 SER A O 1
ATOM 743 N N . ALA A 1 94 ? -4.519 4.711 1.245 1.00 97.69 94 ALA A N 1
ATOM 744 C CA . ALA A 1 94 ? -5.821 4.066 1.128 1.00 97.69 94 ALA A CA 1
ATOM 745 C C . ALA A 1 94 ? -6.719 4.521 2.273 1.00 97.69 94 ALA A C 1
ATOM 747 O O . ALA A 1 94 ? -6.309 4.531 3.436 1.00 97.69 94 ALA A O 1
ATOM 748 N N . ARG A 1 95 ? -7.955 4.894 1.940 1.00 96.94 95 ARG A N 1
ATOM 749 C CA . ARG A 1 95 ? -8.968 5.258 2.932 1.00 96.94 95 ARG A CA 1
ATOM 750 C C . ARG A 1 95 ? -9.734 4.014 3.376 1.00 96.94 95 ARG A C 1
ATOM 752 O O . ARG A 1 95 ? -10.010 3.127 2.576 1.00 96.94 95 ARG A O 1
ATOM 759 N N . PHE A 1 96 ? -10.118 3.990 4.644 1.00 96.94 96 PHE A N 1
ATOM 760 C CA . PHE A 1 96 ? -11.016 3.000 5.232 1.00 96.94 96 PHE A CA 1
ATOM 761 C C . PHE A 1 96 ? -11.959 3.689 6.223 1.00 96.94 96 PHE A C 1
ATOM 763 O O . PHE A 1 96 ? -11.821 4.890 6.483 1.00 96.94 96 PHE A O 1
ATOM 770 N N . GLU A 1 97 ? -12.936 2.947 6.740 1.00 96.62 97 GLU A N 1
ATOM 771 C CA . GLU A 1 97 ? -13.922 3.497 7.668 1.00 96.62 97 GLU A CA 1
ATOM 772 C C . GLU A 1 97 ? -13.249 4.034 8.942 1.00 96.62 97 GLU A C 1
ATOM 774 O O . GLU A 1 97 ? -12.485 3.305 9.586 1.00 96.62 97 GLU A O 1
ATOM 779 N N . PRO A 1 98 ? -13.509 5.296 9.331 1.00 96.88 98 PRO A N 1
ATOM 780 C CA . PRO A 1 98 ? -12.970 5.849 10.563 1.00 96.88 98 PRO A CA 1
ATOM 781 C C . PRO A 1 98 ? -13.358 4.998 11.775 1.00 96.88 98 PRO A C 1
ATOM 783 O O . PRO A 1 98 ? -14.512 4.605 11.939 1.00 96.88 98 PRO A O 1
ATOM 786 N N . PHE A 1 99 ? -12.399 4.748 12.664 1.00 95.69 99 PHE A N 1
ATOM 787 C CA . PHE A 1 99 ? -12.632 4.027 13.910 1.00 95.69 99 PHE A CA 1
ATOM 788 C C . PHE A 1 99 ? -11.785 4.614 15.042 1.00 95.69 99 PHE A C 1
ATOM 790 O O . PHE A 1 99 ? -10.806 5.317 14.800 1.00 95.69 99 PHE A O 1
ATOM 797 N N . SER A 1 100 ? -12.156 4.302 16.285 1.00 94.88 100 SER A N 1
ATOM 798 C CA . SER A 1 100 ? -11.338 4.568 17.472 1.00 94.88 100 SER A CA 1
ATOM 799 C C . SER A 1 100 ? -10.878 3.250 18.090 1.00 94.88 100 SER A C 1
ATOM 801 O O . SER A 1 100 ? -11.650 2.288 18.189 1.00 94.88 100 SER A O 1
ATOM 803 N N . ASN A 1 101 ? -9.619 3.202 18.517 1.00 94.25 101 ASN A N 1
ATOM 804 C CA . ASN A 1 101 ? -9.062 2.112 19.312 1.00 94.25 101 ASN A CA 1
ATOM 805 C C . ASN A 1 101 ? -9.001 2.454 20.812 1.00 94.25 101 ASN A C 1
ATOM 807 O O . ASN A 1 101 ? -8.308 1.771 21.558 1.00 94.25 101 ASN A O 1
ATOM 811 N N . GLU A 1 102 ? -9.697 3.492 21.279 1.00 94.75 102 GLU A N 1
ATOM 812 C CA . GLU A 1 102 ? -9.731 3.828 22.704 1.00 94.75 102 GLU A CA 1
ATOM 813 C C . GLU A 1 102 ? -10.185 2.621 23.546 1.00 94.75 102 GLU A C 1
ATOM 815 O O . GLU A 1 102 ? -11.175 1.948 23.239 1.00 94.75 102 GLU A O 1
ATOM 820 N N . GLY A 1 103 ? -9.402 2.295 24.577 1.00 92.81 103 GLY A N 1
ATOM 821 C CA . GLY A 1 103 ? -9.631 1.123 25.426 1.00 92.81 103 GLY A CA 1
ATOM 822 C C . GLY A 1 103 ? -9.457 -0.236 24.729 1.00 92.81 103 GLY A C 1
ATOM 823 O O . GLY A 1 103 ? -9.833 -1.256 25.307 1.00 92.81 103 GLY A O 1
ATOM 824 N N . LYS A 1 104 ? -8.915 -0.289 23.502 1.00 92.12 104 LYS A N 1
ATOM 825 C CA . LYS A 1 104 ? -8.708 -1.524 22.726 1.00 92.12 104 LYS A CA 1
ATOM 826 C C . LYS A 1 104 ? -7.290 -1.592 22.135 1.00 92.12 104 LYS A C 1
ATOM 828 O O . LYS A 1 104 ? -6.738 -0.574 21.720 1.00 92.12 104 LYS A O 1
ATOM 833 N N . PRO A 1 105 ? -6.684 -2.788 22.046 1.00 93.50 105 PRO A N 1
ATOM 834 C CA . PRO A 1 105 ? -5.387 -2.939 21.399 1.00 93.50 105 PRO A CA 1
ATOM 835 C C . PRO A 1 105 ? -5.528 -2.784 19.883 1.00 93.50 105 PRO A C 1
ATOM 837 O O . PRO A 1 105 ? -6.336 -3.485 19.273 1.00 93.50 105 PRO A O 1
ATOM 840 N N . LEU A 1 106 ? -4.698 -1.921 19.297 1.00 94.62 106 LEU A N 1
ATOM 841 C CA . LEU A 1 106 ? -4.572 -1.733 17.854 1.00 94.62 106 LEU A CA 1
ATOM 842 C C . LEU A 1 106 ? -3.417 -2.578 17.317 1.00 94.62 106 LEU A C 1
ATOM 844 O O . LEU A 1 106 ? -2.304 -2.520 17.838 1.00 94.62 106 LEU A O 1
ATOM 848 N N . VAL A 1 107 ? -3.672 -3.322 16.247 1.00 95.12 107 VAL A N 1
ATOM 849 C CA . VAL A 1 107 ? -2.645 -4.056 15.507 1.00 95.12 107 VAL A CA 1
ATOM 850 C C . VAL A 1 107 ? -2.629 -3.557 14.070 1.00 95.12 107 VAL A C 1
ATOM 852 O O . VAL A 1 107 ? -3.649 -3.608 13.384 1.00 95.12 107 VAL A O 1
ATOM 855 N N . ILE A 1 108 ? -1.459 -3.110 13.619 1.00 95.31 108 ILE A N 1
ATOM 856 C CA . ILE A 1 108 ? -1.170 -2.777 12.224 1.00 95.31 108 ILE A CA 1
ATOM 857 C C . ILE A 1 108 ? -0.111 -3.765 11.755 1.00 95.31 108 ILE A C 1
ATOM 859 O O . ILE A 1 108 ? 0.962 -3.857 12.345 1.00 95.31 108 ILE A O 1
ATOM 863 N N . GLN A 1 109 ? -0.426 -4.525 10.714 1.00 95.69 109 GLN A N 1
ATOM 864 C CA . GLN A 1 109 ? 0.456 -5.547 10.172 1.00 95.69 109 GLN A CA 1
ATOM 865 C C . GLN A 1 109 ? 0.611 -5.347 8.673 1.00 95.69 109 GLN A C 1
ATOM 867 O O . GLN A 1 109 ? -0.377 -5.221 7.953 1.00 95.69 109 GLN A O 1
ATOM 872 N N . PHE A 1 110 ? 1.847 -5.389 8.191 1.00 96.12 110 PHE A N 1
ATOM 873 C CA . PHE A 1 110 ? 2.148 -5.402 6.769 1.00 96.12 110 PHE A CA 1
ATOM 874 C C . PHE A 1 110 ? 3.419 -6.202 6.488 1.00 96.12 110 PHE A C 1
ATOM 876 O O . PHE A 1 110 ? 4.172 -6.545 7.397 1.00 96.12 110 PHE A O 1
ATOM 883 N N . THR A 1 111 ? 3.628 -6.545 5.221 1.00 95.56 111 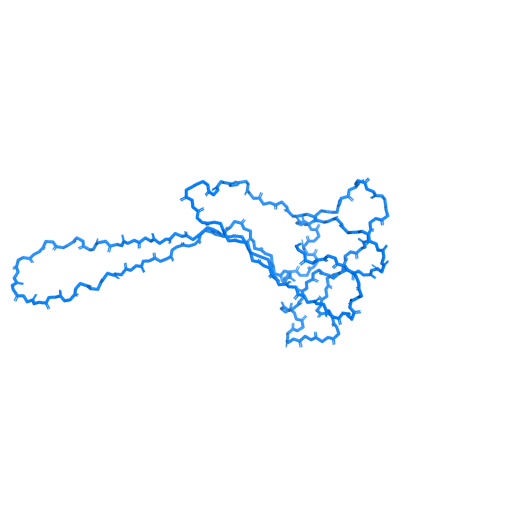THR A N 1
ATOM 884 C CA . THR A 1 111 ? 4.793 -7.306 4.754 1.00 95.56 111 THR A CA 1
ATOM 885 C C . THR A 1 111 ? 5.640 -6.446 3.830 1.00 95.56 111 THR A C 1
ATOM 887 O O . THR A 1 111 ? 5.111 -5.916 2.853 1.00 95.56 111 THR A O 1
ATOM 890 N N . VAL A 1 112 ? 6.943 -6.378 4.091 1.00 95.12 112 VAL A N 1
ATOM 891 C CA . VAL A 1 112 ? 7.920 -5.670 3.256 1.00 95.12 112 VAL A CA 1
ATOM 892 C C . VAL A 1 112 ? 8.896 -6.673 2.661 1.00 95.12 112 VAL A C 1
ATOM 894 O O . VAL A 1 112 ? 9.367 -7.577 3.350 1.00 95.12 112 VAL A O 1
ATOM 897 N N . LYS A 1 113 ? 9.227 -6.485 1.383 1.00 93.38 113 LYS A N 1
ATOM 898 C CA . LYS A 1 113 ? 10.262 -7.239 0.679 1.00 93.38 113 LYS A CA 1
ATOM 899 C C . LYS A 1 113 ? 11.196 -6.264 -0.033 1.00 93.38 113 LYS A C 1
ATOM 901 O O . LYS A 1 113 ? 10.814 -5.654 -1.028 1.00 93.38 113 LYS A O 1
ATOM 906 N N . HIS A 1 114 ? 12.434 -6.164 0.440 1.00 92.50 114 HIS A N 1
ATOM 907 C CA . HIS A 1 114 ? 13.507 -5.492 -0.294 1.00 92.50 114 HIS A CA 1
ATOM 908 C C . HIS A 1 114 ? 14.109 -6.463 -1.301 1.00 92.50 114 HIS A C 1
ATOM 910 O O . HIS A 1 114 ? 15.060 -7.181 -1.010 1.00 92.50 114 HIS A O 1
ATOM 916 N N . GLU A 1 115 ? 13.483 -6.539 -2.471 1.00 89.88 115 GLU A N 1
ATOM 917 C CA . GLU A 1 115 ? 13.970 -7.387 -3.556 1.00 89.88 115 GLU A CA 1
ATOM 918 C C . GLU A 1 115 ? 15.263 -6.848 -4.171 1.00 89.88 115 GLU A C 1
ATOM 920 O O . GLU A 1 115 ? 16.203 -7.603 -4.423 1.00 89.88 115 GLU A O 1
ATOM 925 N N . GLN A 1 116 ? 15.314 -5.537 -4.398 1.00 85.00 116 GLN A N 1
ATOM 926 C CA . GLN A 1 116 ? 16.551 -4.869 -4.761 1.00 85.00 116 GLN A CA 1
ATOM 927 C C . GLN A 1 116 ? 17.504 -4.844 -3.567 1.00 85.00 116 GLN A C 1
ATOM 929 O O . GLN A 1 116 ? 17.084 -4.762 -2.410 1.00 85.00 116 GLN A O 1
ATOM 934 N N . LYS A 1 117 ? 18.805 -4.850 -3.858 1.00 84.19 117 LYS A N 1
ATOM 935 C CA . LYS A 1 117 ? 19.841 -4.563 -2.863 1.00 84.19 117 LYS A CA 1
ATOM 936 C C . LYS A 1 117 ? 19.807 -3.068 -2.545 1.00 84.19 117 LYS A C 1
ATOM 938 O O . LYS A 1 117 ? 20.600 -2.310 -3.091 1.00 84.19 117 LYS A O 1
ATOM 943 N N . ILE A 1 118 ? 18.826 -2.661 -1.743 1.00 84.00 118 ILE A N 1
ATOM 944 C CA . ILE A 1 118 ? 18.602 -1.261 -1.398 1.00 84.00 118 ILE A CA 1
ATOM 945 C C . ILE A 1 118 ? 19.808 -0.724 -0.625 1.00 84.00 118 ILE A C 1
ATOM 947 O O . ILE A 1 118 ? 20.290 -1.351 0.317 1.00 84.00 118 ILE A O 1
ATOM 951 N N . ASP A 1 119 ? 20.305 0.424 -1.059 1.00 83.12 119 ASP A N 1
ATOM 952 C CA . ASP A 1 119 ? 21.400 1.160 -0.438 1.00 83.12 119 ASP A CA 1
ATOM 953 C C . ASP A 1 119 ? 20.869 2.191 0.570 1.00 83.12 119 ASP A C 1
ATOM 955 O O . ASP A 1 119 ? 21.408 2.316 1.669 1.00 83.12 119 ASP A O 1
ATOM 959 N N . CYS A 1 120 ? 19.775 2.881 0.233 1.00 84.44 120 CYS A N 1
ATOM 960 C CA . CYS A 1 120 ? 19.078 3.824 1.103 1.00 84.44 120 CYS A CA 1
ATOM 961 C C . CYS A 1 120 ? 17.589 3.942 0.725 1.00 84.44 120 CYS A C 1
ATOM 963 O O . CYS A 1 120 ? 17.246 4.232 -0.419 1.00 84.44 120 CYS A O 1
ATOM 965 N N . GLY A 1 121 ? 16.682 3.754 1.690 1.00 84.31 121 GLY A N 1
ATOM 966 C CA . GLY A 1 121 ? 15.248 3.981 1.491 1.00 84.31 121 GLY A CA 1
ATOM 967 C C . GLY A 1 121 ? 14.396 3.597 2.700 1.00 84.31 121 GLY A C 1
ATOM 968 O O . GLY A 1 121 ? 14.792 2.762 3.511 1.00 84.31 121 GLY A O 1
ATOM 969 N N . GLY A 1 122 ? 13.231 4.236 2.834 1.00 80.00 122 GLY A N 1
ATOM 970 C CA . GLY A 1 122 ? 12.259 3.949 3.895 1.00 80.00 122 GLY A CA 1
ATOM 971 C C . GLY A 1 122 ? 11.366 2.750 3.566 1.00 80.00 122 GLY A C 1
ATOM 972 O O . GLY A 1 122 ? 11.105 2.470 2.397 1.00 80.00 122 GLY A O 1
ATOM 973 N N . ALA A 1 123 ? 10.895 2.047 4.599 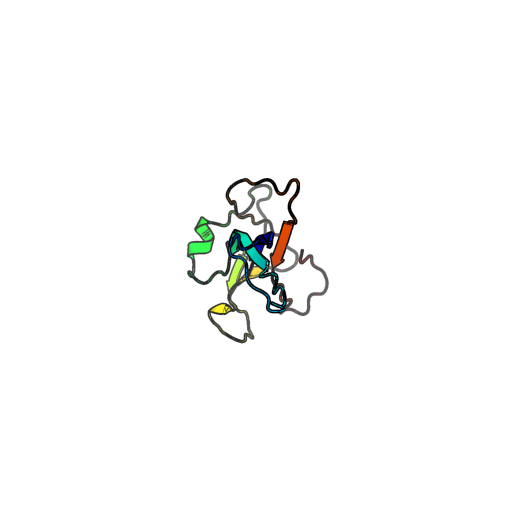1.00 72.31 123 ALA A N 1
ATOM 974 C CA . ALA A 1 123 ? 10.065 0.847 4.460 1.00 72.31 123 ALA A CA 1
ATOM 975 C C . ALA A 1 123 ? 9.128 0.640 5.665 1.00 72.31 123 ALA A C 1
ATOM 977 O O . ALA A 1 123 ? 9.079 -0.436 6.263 1.00 72.31 123 ALA A O 1
ATOM 978 N N . THR A 1 124 ? 8.449 1.713 6.063 1.00 49.16 124 THR A N 1
ATOM 979 C CA . THR A 1 124 ? 7.594 1.792 7.259 1.00 49.16 124 THR A CA 1
ATOM 980 C C . THR A 1 124 ? 6.129 1.931 6.911 1.00 49.16 124 THR A C 1
ATOM 982 O O . THR A 1 124 ? 5.853 2.652 5.926 1.00 49.16 124 THR A O 1
#

Foldseek 3Di:
DKWKKWKDWDFDDDDDDDDDDDPDDDPGDIDIDMDTFDDDQCLPPPCVVVFKDWDPPDPFAFDWDFFLPPDHPDGRRSTDTDGDDPPGHGGMDGDTDDDDQVVTDMDIDDDDDPPDPDPDDDDD

Sequence (124 aa):
MITIVNKRVVSGQPNHESCSSAIFGIFAAFTVDATVYFKEQFLDGDAWKSRWLESQHKSDYGQWKLTAGNFYGDAEKDKGLQTSQDAHFYALSARFEPFSNEGKPLVIQFTVKHEQKIDCGGAT

Radius of gyration: 22.3 Å; chains: 1; bounding box: 49×52×54 Å